Protein AF-A0A0D7VXZ1-F1 (afdb_monomer)

Sequence (87 aa):
MKNLQCKFFGHHYQVSRDVTYHVKEYRCKYCKKELTTNSNGYLVELTPIYREINDVLASMFVKRHGQIPATTSISTPPLVVGDLITI

Foldseek 3Di:
DQVVCCLVPNFQWWFPDFLAPQWTKIAGPGPRFIWIQDPVRDTDGCDPVNVVVSVVSSVVRCVVPVDGDDPPRDDRRPPDDDDDDND

Secondary structure (DSSP, 8-state):
--HHHHHHH---EEEEEESSSS-EEEEETTT--EEEE-TTS-EEE--HHHHHHHHHHHHHHHHHHSSPPP--S--PPP---SS----

pLDDT: mean 78.9, std 19.89, range [30.45, 96.69]

Radius of gyration: 13.77 Å; Cα contacts (8 Å, |Δi|>4): 117; chains: 1; bounding box: 32×26×36 Å

InterPro domains:
  IPR012455 Protein of unknown function DUF1660 [PF07874] (5-54)

Mean predicted aligned error: 8.4 Å

Nearest PDB structures (foldseek):
  4uop-assembly1_A  TM=3.304E-01  e=8.529E-01  Listeria monocytogenes EGD-e
  4f0g-assembly1_A  TM=3.477E-01  e=5.004E+00  Dictyostelium discoideum
  2ltr-assembly1_A  TM=2.259E-01  e=6.442E+00  Caenorhabditis elegans

Organism: NCBI:txid1382798

Solvent-accessible surface area (backbone atoms only — not comparable to full-atom values): 5343 Å² total; per-residue (Å²): 130,47,58,59,57,30,68,77,73,48,75,59,54,37,75,73,43,53,36,42,97,80,32,40,30,29,31,21,80,64,65,60,55,44,31,27,38,48,97,86,70,47,81,41,75,56,43,76,67,53,48,54,52,43,54,53,50,28,52,55,41,26,76,73,65,75,52,66,60,77,79,70,94,79,58,74,72,80,83,74,84,77,84,86,88,87,120

Structure (mmCIF, N/CA/C/O backbone):
data_AF-A0A0D7VXZ1-F1
#
_entry.id   AF-A0A0D7VXZ1-F1
#
loop_
_atom_site.group_PDB
_atom_site.id
_atom_site.type_symbol
_atom_site.label_atom_id
_atom_site.label_alt_id
_atom_s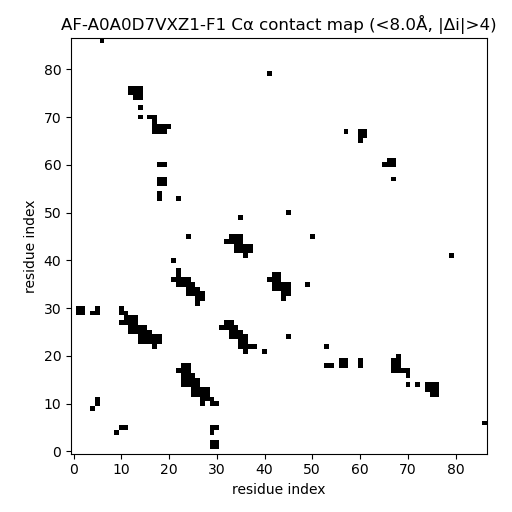ite.label_comp_id
_atom_site.label_asym_id
_atom_site.label_entity_id
_atom_site.label_seq_id
_atom_site.pdbx_PDB_ins_code
_atom_site.Cartn_x
_atom_site.Cartn_y
_atom_site.Cartn_z
_atom_site.occupancy
_atom_site.B_iso_or_equiv
_atom_site.auth_seq_id
_atom_site.auth_comp_id
_atom_site.auth_asym_id
_atom_site.auth_atom_id
_atom_site.pdbx_PDB_model_num
ATOM 1 N N . MET A 1 1 ? -13.888 6.576 17.788 1.00 51.22 1 MET A N 1
ATOM 2 C CA . MET A 1 1 ? -14.504 5.228 17.819 1.00 51.22 1 MET A CA 1
ATOM 3 C C . MET A 1 1 ? -14.541 4.588 16.419 1.00 51.22 1 MET A C 1
ATOM 5 O O . MET A 1 1 ? -15.589 4.160 15.965 1.00 51.22 1 MET A O 1
ATOM 9 N N . LYS A 1 2 ? -13.412 4.526 15.693 1.00 53.84 2 LYS A N 1
ATOM 10 C CA . LYS A 1 2 ? -13.387 4.039 14.292 1.00 53.84 2 LYS A CA 1
ATOM 11 C C . LYS A 1 2 ? -13.099 2.532 14.164 1.00 53.84 2 LYS A C 1
ATOM 13 O O . LYS A 1 2 ? -13.369 1.935 13.131 1.00 53.84 2 LYS A O 1
ATOM 18 N N . ASN A 1 3 ? -12.611 1.913 15.242 1.00 59.59 3 ASN A N 1
ATOM 19 C CA . ASN A 1 3 ? -12.243 0.494 15.282 1.00 59.59 3 ASN A CA 1
ATOM 20 C C . ASN A 1 3 ? -13.429 -0.442 15.578 1.00 59.59 3 ASN A C 1
ATOM 22 O O . ASN A 1 3 ? -13.387 -1.602 15.190 1.00 59.59 3 ASN A O 1
ATOM 26 N N . LEU A 1 4 ? -14.502 0.054 16.212 1.00 64.81 4 LEU A N 1
ATOM 27 C CA . LEU A 1 4 ? -15.684 -0.761 16.529 1.00 64.81 4 LEU A CA 1
ATOM 28 C C . LEU A 1 4 ? -16.448 -1.180 15.267 1.00 64.81 4 LEU A C 1
ATOM 30 O O . LEU A 1 4 ? -16.867 -2.323 15.166 1.00 64.81 4 LEU A O 1
ATOM 34 N N . GLN A 1 5 ? -16.560 -0.293 14.273 1.00 67.69 5 GLN A N 1
ATOM 35 C CA . GLN A 1 5 ? -17.235 -0.604 13.006 1.00 67.69 5 GLN A CA 1
ATOM 36 C C . GLN A 1 5 ? -16.533 -1.733 12.242 1.00 67.69 5 GLN A C 1
ATOM 38 O O . GLN A 1 5 ? -17.204 -2.591 11.685 1.00 67.69 5 GLN A O 1
ATOM 43 N N . CYS A 1 6 ? -15.197 -1.786 12.280 1.00 78.56 6 CYS A N 1
ATOM 44 C CA . CYS A 1 6 ? -14.450 -2.898 11.688 1.00 78.56 6 CYS A CA 1
ATOM 45 C C . CYS A 1 6 ? -14.671 -4.213 12.441 1.00 78.56 6 CYS A C 1
ATOM 47 O O . CYS A 1 6 ? -14.722 -5.261 11.818 1.00 78.56 6 CYS A O 1
ATOM 49 N N . LYS A 1 7 ? -14.838 -4.152 13.767 1.00 71.62 7 LYS A N 1
ATOM 50 C CA . LYS A 1 7 ? -15.081 -5.334 14.602 1.00 71.62 7 LYS A CA 1
ATOM 51 C C . LYS A 1 7 ? -16.486 -5.922 14.406 1.00 71.62 7 LYS A C 1
ATOM 53 O O . LYS A 1 7 ? -16.670 -7.117 14.584 1.00 71.62 7 LYS A O 1
ATOM 58 N N . PHE A 1 8 ? -17.467 -5.088 14.048 1.00 75.81 8 PHE A N 1
ATOM 59 C CA . PHE A 1 8 ? -18.853 -5.515 13.808 1.00 75.81 8 PHE A CA 1
ATOM 60 C C . PHE A 1 8 ? -19.148 -5.881 12.345 1.00 75.81 8 PHE A C 1
ATOM 62 O O . PHE A 1 8 ? -19.896 -6.821 12.108 1.00 75.81 8 PHE A O 1
ATOM 69 N N . PHE A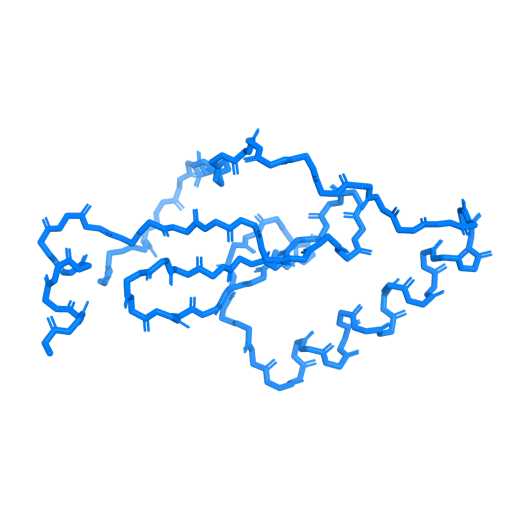 1 9 ? -18.581 -5.159 11.372 1.00 77.12 9 PHE A N 1
ATOM 70 C CA . PHE A 1 9 ? -18.881 -5.342 9.940 1.00 77.12 9 PHE A CA 1
ATOM 71 C C . PHE A 1 9 ? -17.712 -5.909 9.122 1.00 77.12 9 PHE A C 1
ATOM 73 O O . PHE A 1 9 ? -17.858 -6.148 7.926 1.00 77.12 9 PHE A O 1
ATOM 80 N N . GLY A 1 10 ? -16.550 -6.112 9.743 1.00 78.94 10 GLY A N 1
ATOM 81 C CA . GLY A 1 10 ? -15.321 -6.487 9.054 1.00 78.94 10 GLY A CA 1
ATOM 82 C C . GLY A 1 10 ? -14.554 -5.286 8.494 1.00 78.94 10 GLY A C 1
ATOM 83 O O . GLY A 1 10 ? -15.023 -4.143 8.440 1.00 78.94 10 GLY A O 1
ATOM 84 N N . HIS A 1 11 ? -13.311 -5.536 8.093 1.00 83.19 11 HIS A N 1
ATOM 85 C CA . HIS A 1 11 ? -12.453 -4.512 7.515 1.00 83.19 11 HIS A CA 1
ATOM 86 C C . HIS A 1 11 ? -12.789 -4.263 6.037 1.00 83.19 11 HIS A C 1
ATOM 88 O O . HIS A 1 11 ? -12.633 -5.137 5.191 1.00 83.19 11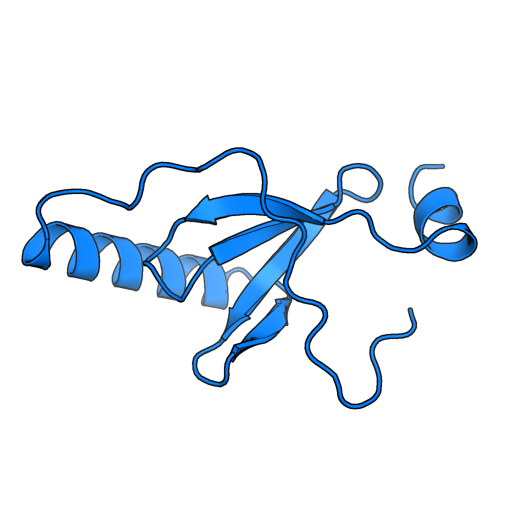 HIS A O 1
ATOM 94 N N . HIS A 1 12 ? -13.160 -3.024 5.702 1.00 85.62 12 HIS A N 1
ATOM 95 C CA . HIS A 1 12 ? -13.331 -2.604 4.309 1.00 85.62 12 HIS A CA 1
ATOM 96 C C . HIS A 1 12 ? -12.014 -2.072 3.731 1.00 85.62 12 HIS A C 1
ATOM 98 O O . HIS A 1 12 ? -11.738 -0.865 3.786 1.00 85.62 12 HIS A O 1
ATOM 104 N N . TYR A 1 13 ? -11.188 -2.974 3.210 1.00 86.62 13 TYR A N 1
ATOM 105 C CA . TYR A 1 13 ? -9.928 -2.639 2.551 1.00 86.62 13 TYR A CA 1
ATOM 106 C C . TYR A 1 13 ? -10.153 -2.088 1.139 1.00 86.62 13 TYR A C 1
ATOM 108 O O . TYR A 1 13 ? -10.980 -2.589 0.383 1.00 86.62 13 TYR A O 1
ATOM 116 N N . GLN A 1 14 ? -9.415 -1.036 0.796 1.00 88.44 14 GLN A N 1
ATOM 117 C CA . GLN A 1 14 ? -9.362 -0.438 -0.537 1.00 88.44 14 GLN A CA 1
ATOM 118 C C . GLN A 1 14 ? -7.908 -0.403 -0.994 1.00 88.44 14 GLN A C 1
ATOM 120 O O . GLN A 1 14 ? -7.034 -0.166 -0.162 1.00 88.44 14 GLN A O 1
ATOM 125 N N . VAL A 1 15 ? -7.641 -0.624 -2.282 1.00 90.06 15 VAL A N 1
ATOM 126 C CA . VAL A 1 15 ? -6.283 -0.496 -2.833 1.00 90.06 15 VAL A CA 1
ATOM 127 C C . VAL A 1 15 ? -5.813 0.946 -2.642 1.00 90.06 15 VAL A C 1
ATOM 129 O O . VAL A 1 15 ? -6.461 1.878 -3.114 1.00 90.06 15 VAL A O 1
ATOM 132 N N . SER A 1 16 ? -4.715 1.131 -1.913 1.00 91.00 16 SER A N 1
ATOM 133 C CA . SER A 1 16 ? -4.097 2.441 -1.690 1.00 91.00 16 SER A CA 1
ATOM 134 C C . SER A 1 16 ? -2.977 2.726 -2.680 1.00 91.00 16 SER A C 1
ATOM 136 O O . SER A 1 16 ? -2.759 3.885 -3.023 1.00 91.00 16 SER A O 1
ATOM 138 N N . ARG A 1 17 ? -2.262 1.685 -3.121 1.00 92.06 17 ARG A N 1
ATOM 139 C CA . ARG A 1 17 ? -1.145 1.797 -4.060 1.00 92.06 17 ARG A CA 1
ATOM 140 C C . ARG A 1 17 ? -0.928 0.484 -4.800 1.00 92.06 17 ARG A C 1
ATOM 142 O O . ARG A 1 17 ? -0.869 -0.580 -4.189 1.00 92.06 17 ARG A O 1
ATOM 149 N N . ASP A 1 18 ? -0.725 0.578 -6.105 1.00 91.94 18 ASP A N 1
ATOM 150 C CA . ASP A 1 18 ? -0.229 -0.524 -6.920 1.00 91.94 18 ASP A CA 1
ATOM 151 C C . ASP A 1 18 ? 1.302 -0.490 -6.925 1.00 91.94 18 ASP A C 1
ATOM 153 O O . ASP A 1 18 ? 1.904 0.515 -7.296 1.00 91.94 18 ASP A O 1
ATOM 157 N N . VAL A 1 19 ? 1.943 -1.568 -6.473 1.00 92.44 19 VAL A N 1
ATOM 158 C CA . VAL A 1 19 ? 3.411 -1.688 -6.472 1.00 92.44 19 VAL A CA 1
ATOM 159 C C . VAL A 1 19 ? 3.857 -2.370 -7.762 1.00 92.44 19 VAL A C 1
ATOM 161 O O . VAL A 1 19 ? 4.737 -1.886 -8.470 1.00 92.44 19 VAL A O 1
ATOM 164 N N . THR A 1 20 ? 3.203 -3.482 -8.093 1.00 92.12 20 THR A N 1
ATOM 165 C CA . THR A 1 20 ? 3.327 -4.217 -9.357 1.00 92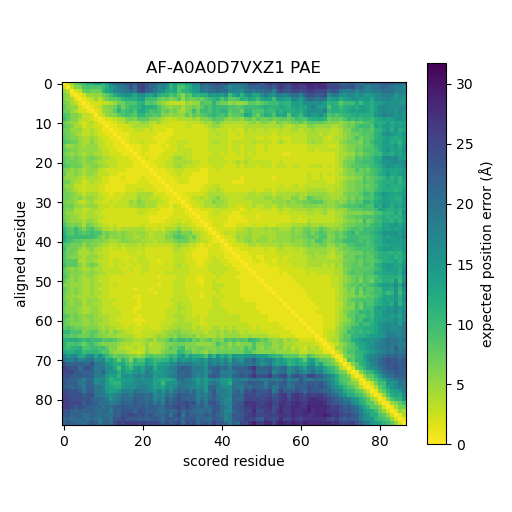.12 20 THR A CA 1
ATOM 166 C C . THR A 1 20 ? 1.948 -4.754 -9.756 1.00 92.12 20 THR A C 1
ATOM 168 O O . THR A 1 20 ? 0.952 -4.488 -9.083 1.00 92.12 20 THR A O 1
ATOM 171 N N . TYR A 1 21 ? 1.855 -5.545 -10.828 1.00 89.44 21 TYR A N 1
ATOM 172 C CA . TYR A 1 21 ? 0.598 -6.220 -11.179 1.00 89.44 21 TYR A CA 1
ATOM 173 C C . TYR A 1 21 ? 0.088 -7.175 -10.086 1.00 89.44 21 TYR A C 1
ATOM 175 O O . TYR A 1 21 ? -1.121 -7.350 -9.947 1.00 89.44 21 TYR A O 1
ATOM 183 N N . HIS A 1 22 ? 0.997 -7.768 -9.305 1.00 88.19 22 HIS A N 1
ATOM 184 C CA . HIS A 1 22 ? 0.671 -8.764 -8.278 1.00 88.19 22 HIS A CA 1
ATOM 185 C C . HIS A 1 22 ? 0.752 -8.206 -6.857 1.00 88.19 22 HIS A C 1
ATOM 187 O O . HIS A 1 22 ? 0.029 -8.660 -5.977 1.00 88.19 22 HIS A O 1
ATOM 193 N N . VAL A 1 23 ? 1.622 -7.220 -6.628 1.00 91.62 23 VAL A N 1
ATOM 194 C CA . VAL A 1 23 ? 1.834 -6.626 -5.307 1.00 91.62 23 VAL A CA 1
ATOM 195 C C . VAL A 1 23 ? 1.059 -5.321 -5.213 1.00 91.62 23 VAL A C 1
ATOM 197 O O . VAL A 1 23 ? 1.312 -4.377 -5.962 1.00 91.62 23 VAL A O 1
ATOM 200 N N . LYS A 1 24 ? 0.112 -5.275 -4.278 1.00 91.69 24 LYS A N 1
ATOM 201 C CA . LYS A 1 24 ? -0.728 -4.108 -3.997 1.00 91.69 24 LYS A CA 1
ATOM 202 C C . LYS A 1 24 ? -0.737 -3.825 -2.503 1.00 91.69 24 LYS A C 1
ATOM 204 O O . LYS A 1 24 ? -0.740 -4.760 -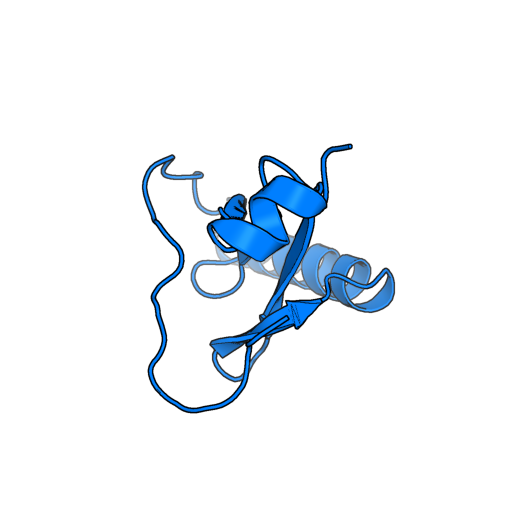1.698 1.00 91.69 24 LYS A O 1
ATOM 209 N N . GLU A 1 25 ? -0.782 -2.546 -2.164 1.00 93.25 25 GLU A N 1
ATOM 210 C CA . GLU A 1 25 ? -1.046 -2.054 -0.818 1.00 93.25 25 GLU A CA 1
ATOM 211 C C . GLU A 1 25 ? -2.532 -1.738 -0.674 1.00 93.25 25 GLU A C 1
ATOM 213 O O . GLU A 1 25 ? -3.180 -1.227 -1.593 1.00 93.25 25 GLU A O 1
ATOM 218 N N . TYR A 1 26 ? -3.063 -2.012 0.507 1.00 91.75 26 TYR A N 1
ATOM 219 C CA . TYR A 1 26 ? -4.456 -1.817 0.851 1.00 91.75 26 TYR A CA 1
ATOM 220 C C . TYR A 1 26 ? -4.567 -1.014 2.131 1.00 91.75 26 TYR A C 1
ATOM 222 O O . TYR A 1 26 ? -3.787 -1.187 3.063 1.00 91.75 26 TYR A O 1
ATOM 230 N N . ARG A 1 27 ? -5.615 -0.205 2.226 1.00 90.06 27 ARG A N 1
ATOM 231 C CA . ARG A 1 27 ? -5.942 0.565 3.416 1.00 90.06 27 ARG A CA 1
ATOM 232 C C . ARG A 1 27 ? -7.406 0.416 3.770 1.00 90.06 27 ARG A C 1
ATOM 234 O O . ARG A 1 27 ? -8.291 0.579 2.932 1.00 90.06 27 ARG A O 1
ATOM 241 N N . CYS A 1 28 ? -7.681 0.135 5.037 1.00 88.94 28 CYS A N 1
ATOM 242 C CA . CYS A 1 28 ? -9.051 0.117 5.518 1.00 88.94 28 CYS A CA 1
ATOM 243 C C . CYS A 1 28 ? -9.607 1.544 5.604 1.00 88.94 28 CYS A C 1
ATOM 245 O O . CYS A 1 28 ? -9.027 2.404 6.273 1.00 88.94 28 CYS A O 1
ATOM 247 N N . LYS A 1 29 ? -10.779 1.781 5.005 1.00 84.88 29 LYS A N 1
ATOM 248 C CA . LYS A 1 29 ? -11.455 3.092 5.022 1.00 84.88 29 LYS A CA 1
ATOM 249 C C . LYS A 1 29 ? -11.766 3.591 6.442 1.00 84.88 29 LYS A C 1
ATOM 251 O O . LYS A 1 29 ? -11.773 4.795 6.692 1.00 84.88 29 LYS A O 1
ATOM 256 N N . TYR A 1 30 ? -12.010 2.669 7.374 1.00 83.88 30 TYR A N 1
ATOM 257 C CA . TYR A 1 30 ? -12.513 2.981 8.713 1.00 83.88 30 TYR A CA 1
ATOM 258 C C . TYR A 1 30 ? -11.403 3.014 9.772 1.00 83.88 30 TYR A C 1
ATOM 260 O O . TYR A 1 30 ? -11.173 4.058 10.383 1.00 83.88 30 TYR A O 1
ATOM 268 N N . CYS A 1 31 ? -10.677 1.908 9.974 1.00 85.94 31 CYS A N 1
ATOM 269 C CA . CYS A 1 31 ? -9.618 1.828 10.991 1.00 85.94 31 CYS A CA 1
ATOM 270 C C . CYS A 1 31 ? -8.245 2.309 10.506 1.00 85.94 31 CYS A C 1
ATOM 272 O O . CYS A 1 31 ? -7.339 2.446 11.320 1.00 85.94 31 CYS A O 1
ATOM 274 N N . LYS A 1 32 ? -8.081 2.559 9.199 1.00 87.12 32 LYS A N 1
ATOM 275 C CA . LYS A 1 32 ? -6.805 2.934 8.571 1.00 87.12 32 LYS A CA 1
ATOM 276 C C . LYS A 1 32 ? -5.683 1.894 8.704 1.00 87.12 32 LYS A C 1
ATOM 278 O O . LYS A 1 32 ? -4.551 2.254 8.410 1.00 87.12 32 LYS A O 1
ATOM 283 N N . LYS A 1 33 ? -5.971 0.643 9.094 1.00 89.38 33 LYS A N 1
ATOM 284 C CA . LYS A 1 33 ? -4.996 -0.457 8.987 1.00 89.38 33 LYS A CA 1
ATOM 285 C C . LYS A 1 33 ? -4.540 -0.593 7.539 1.00 89.38 33 LYS A C 1
ATOM 287 O O . LYS A 1 33 ? -5.376 -0.510 6.632 1.00 89.38 33 LYS A O 1
ATOM 292 N N . GLU A 1 34 ? -3.250 -0.827 7.359 1.00 92.50 34 GLU A N 1
ATOM 293 C CA . GLU A 1 34 ? -2.615 -0.980 6.057 1.00 92.50 34 GLU A CA 1
ATOM 294 C C . GLU A 1 34 ? -2.110 -2.413 5.895 1.00 92.50 34 GLU A C 1
ATOM 296 O O . GLU A 1 34 ? -1.544 -2.992 6.822 1.00 92.50 34 GLU A O 1
ATOM 301 N N . LEU A 1 35 ? -2.354 -2.993 4.727 1.00 93.44 35 LEU A N 1
ATOM 302 C CA . LEU A 1 35 ? -1.930 -4.338 4.361 1.00 93.44 35 LEU A CA 1
ATOM 303 C C . LEU A 1 35 ? -1.197 -4.289 3.021 1.00 93.44 35 LEU A C 1
ATOM 305 O O . LEU A 1 35 ? -1.392 -3.368 2.234 1.00 93.44 35 LEU A O 1
ATOM 309 N N . THR A 1 36 ? -0.399 -5.303 2.729 1.00 93.75 36 THR A N 1
ATOM 310 C CA . THR A 1 36 ? 0.225 -5.510 1.422 1.00 93.75 36 THR A CA 1
ATOM 311 C C . THR A 1 36 ? 0.119 -6.968 1.009 1.00 93.75 36 THR A C 1
ATOM 313 O O . THR A 1 36 ? -0.044 -7.850 1.849 1.00 93.75 36 THR A O 1
ATOM 316 N N . THR A 1 37 ? 0.215 -7.229 -0.289 1.00 91.69 37 THR A N 1
ATOM 317 C CA . THR A 1 37 ? 0.318 -8.599 -0.811 1.00 91.69 37 THR A CA 1
ATOM 318 C C . THR A 1 37 ? 1.764 -9.071 -0.686 1.00 91.69 37 THR A C 1
ATOM 320 O O . THR A 1 37 ? 2.670 -8.368 -1.130 1.00 91.69 37 THR A O 1
ATOM 323 N N . ASN A 1 38 ? 2.001 -10.233 -0.080 1.00 85.81 38 ASN A N 1
ATOM 324 C CA . ASN A 1 38 ? 3.332 -10.840 -0.033 1.00 85.81 38 ASN A CA 1
ATOM 325 C C . ASN A 1 38 ? 3.612 -11.694 -1.285 1.00 85.81 38 ASN A C 1
ATOM 327 O O . ASN A 1 38 ? 2.740 -11.904 -2.127 1.00 85.81 38 ASN A O 1
ATOM 331 N N . SER A 1 39 ? 4.828 -12.233 -1.393 1.00 79.50 39 SER A N 1
ATOM 332 C CA . SER A 1 39 ? 5.261 -13.074 -2.523 1.00 79.50 39 SER A CA 1
ATOM 333 C C . SER A 1 39 ? 4.421 -14.340 -2.727 1.00 79.50 39 SER A C 1
ATOM 335 O O . SER A 1 39 ? 4.390 -14.880 -3.827 1.00 79.50 39 SER A O 1
ATOM 337 N N . ASN A 1 40 ? 3.738 -14.804 -1.679 1.00 82.75 40 ASN A N 1
ATOM 338 C CA . ASN A 1 40 ? 2.885 -15.990 -1.700 1.00 82.75 40 ASN A CA 1
ATOM 339 C C . ASN A 1 40 ? 1.416 -15.651 -2.022 1.00 82.75 40 ASN A C 1
ATOM 341 O O . ASN A 1 40 ? 0.578 -16.546 -2.039 1.00 82.75 40 ASN A O 1
ATOM 345 N N . GLY A 1 41 ? 1.090 -14.374 -2.257 1.00 81.12 41 GLY A N 1
ATOM 346 C CA . GLY A 1 41 ? -0.268 -13.914 -2.555 1.00 81.12 41 GLY A CA 1
ATOM 347 C C . GLY A 1 41 ? -1.144 -13.637 -1.328 1.00 81.12 41 GLY A C 1
ATOM 348 O O . GLY A 1 41 ? -2.308 -13.282 -1.493 1.00 81.12 41 GLY A O 1
ATOM 349 N N . TYR A 1 42 ? -0.612 -13.752 -0.108 1.00 87.38 42 TYR A N 1
ATOM 350 C CA . TYR A 1 42 ? -1.358 -13.461 1.120 1.00 87.38 42 TYR A CA 1
ATOM 351 C C . TYR A 1 42 ? -1.297 -11.980 1.486 1.00 87.38 42 TYR A C 1
ATOM 353 O O . TYR A 1 42 ? -0.297 -11.300 1.239 1.00 87.38 42 TYR A O 1
ATOM 361 N N . LEU A 1 43 ? -2.354 -11.496 2.141 1.00 88.81 43 LEU A N 1
ATOM 362 C CA . LEU A 1 43 ? -2.377 -10.164 2.732 1.00 88.81 43 LEU A CA 1
ATOM 363 C C . LEU A 1 43 ? -1.674 -10.181 4.090 1.00 88.81 43 LEU A C 1
ATOM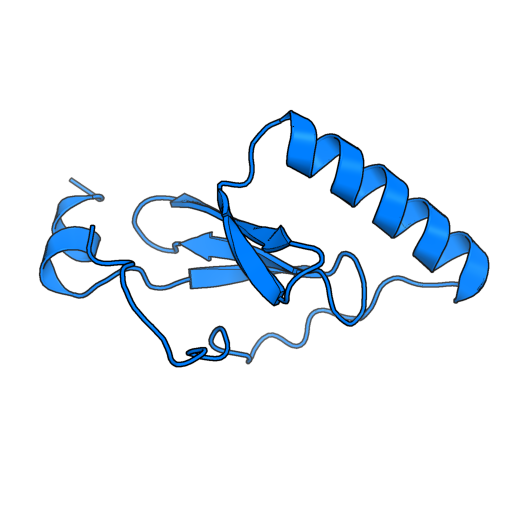 365 O O . LEU A 1 43 ? -2.081 -10.892 5.005 1.00 88.81 43 LEU A O 1
ATOM 369 N N . VAL A 1 44 ? -0.635 -9.367 4.218 1.00 91.12 44 VAL A N 1
ATOM 370 C CA . VAL A 1 44 ? 0.137 -9.183 5.450 1.00 91.12 44 VAL A CA 1
ATOM 371 C C . VAL A 1 44 ? 0.121 -7.719 5.863 1.00 91.12 44 VAL A C 1
ATOM 373 O O . VAL A 1 44 ? -0.159 -6.843 5.049 1.00 91.12 44 VAL A O 1
ATOM 376 N N . GLU A 1 45 ? 0.413 -7.435 7.129 1.00 92.81 45 GLU A N 1
ATOM 377 C CA . GLU A 1 45 ? 0.485 -6.059 7.620 1.00 92.81 45 GLU A CA 1
ATOM 378 C C . GLU A 1 45 ? 1.578 -5.256 6.904 1.00 92.81 45 GLU A C 1
ATOM 380 O O . GLU A 1 45 ? 2.706 -5.728 6.740 1.00 92.81 45 GLU A O 1
ATOM 385 N N . LEU A 1 46 ? 1.247 -4.031 6.482 1.00 94.50 46 LEU A N 1
ATOM 386 C CA . LEU A 1 46 ? 2.213 -3.125 5.865 1.00 94.50 46 LEU A CA 1
ATOM 387 C C . LEU A 1 46 ? 3.099 -2.501 6.950 1.00 94.50 46 LEU A C 1
ATOM 389 O O . LEU A 1 46 ? 2.860 -1.395 7.434 1.00 94.50 46 LEU A O 1
ATOM 393 N N . THR A 1 47 ? 4.134 -3.240 7.340 1.00 94.69 47 THR A N 1
ATOM 394 C CA . THR A 1 47 ? 5.175 -2.755 8.252 1.00 94.69 47 THR A CA 1
ATOM 395 C C . THR A 1 47 ? 6.134 -1.794 7.532 1.00 94.69 47 THR A C 1
ATOM 397 O O . THR A 1 47 ? 6.179 -1.773 6.297 1.00 94.69 47 THR A O 1
ATOM 400 N N . PRO A 1 48 ? 6.951 -1.013 8.266 1.00 95.50 48 PRO A N 1
ATOM 401 C CA . PRO A 1 48 ? 7.974 -0.158 7.658 1.00 95.50 48 PRO A CA 1
ATOM 402 C C . PRO A 1 48 ? 8.932 -0.930 6.738 1.00 95.50 48 PRO A C 1
ATOM 404 O O . PRO A 1 48 ? 9.247 -0.460 5.651 1.00 95.50 48 PRO A O 1
ATOM 407 N N . ILE A 1 49 ? 9.301 -2.157 7.121 1.00 94.56 49 ILE A N 1
ATOM 408 C CA . ILE A 1 49 ? 10.161 -3.035 6.313 1.00 94.56 49 ILE A CA 1
ATOM 409 C C . ILE A 1 49 ? 9.462 -3.421 5.004 1.00 94.56 49 ILE A C 1
ATOM 411 O O . ILE A 1 49 ? 10.060 -3.350 3.934 1.00 94.56 49 ILE A O 1
ATOM 415 N N . TYR A 1 50 ? 8.180 -3.795 5.060 1.00 95.25 50 TYR A N 1
ATOM 416 C CA . TYR A 1 50 ? 7.427 -4.102 3.843 1.00 95.25 50 TYR A CA 1
ATOM 417 C C . TYR A 1 50 ? 7.260 -2.883 2.936 1.00 95.25 50 TYR A C 1
ATOM 419 O O . TYR A 1 50 ? 7.270 -3.037 1.717 1.00 95.25 50 TYR A O 1
ATOM 427 N N . ARG A 1 51 ? 7.154 -1.678 3.503 1.00 95.06 51 ARG A N 1
ATOM 428 C CA . ARG A 1 51 ? 7.108 -0.437 2.723 1.00 95.06 51 ARG A CA 1
ATOM 429 C C . ARG A 1 51 ? 8.404 -0.217 1.944 1.00 95.06 51 ARG A C 1
ATOM 431 O O . ARG A 1 51 ? 8.339 0.030 0.746 1.00 95.06 51 ARG A O 1
ATOM 438 N N . GLU A 1 52 ? 9.555 -0.388 2.590 1.00 96.69 52 GLU A N 1
ATOM 439 C CA . GLU A 1 52 ? 10.857 -0.297 1.917 1.00 96.69 52 GLU A CA 1
ATOM 440 C C . GLU A 1 52 ? 10.995 -1.341 0.799 1.00 96.69 52 GLU A C 1
ATOM 442 O O . GLU A 1 52 ? 11.390 -1.008 -0.319 1.00 96.69 52 GLU A O 1
ATOM 447 N N . ILE A 1 53 ? 10.599 -2.592 1.062 1.00 95.25 53 ILE A N 1
ATOM 448 C CA . ILE A 1 53 ? 10.589 -3.659 0.048 1.00 95.25 53 ILE A CA 1
ATOM 449 C C . ILE A 1 53 ? 9.700 -3.263 -1.137 1.00 95.25 53 ILE A C 1
ATOM 451 O O . ILE A 1 53 ? 10.123 -3.368 -2.289 1.00 95.25 53 ILE A O 1
ATOM 455 N N . ASN A 1 54 ? 8.488 -2.778 -0.873 1.00 94.81 54 ASN A N 1
ATOM 456 C CA . ASN A 1 54 ? 7.551 -2.349 -1.906 1.00 94.81 54 ASN A CA 1
ATOM 457 C C . ASN A 1 54 ? 8.093 -1.172 -2.727 1.00 94.81 54 ASN A C 1
ATOM 459 O O . ASN A 1 54 ? 7.944 -1.163 -3.946 1.00 94.81 54 ASN A O 1
ATOM 463 N N . ASP A 1 55 ? 8.761 -0.203 -2.103 1.00 95.62 55 ASP A N 1
ATOM 464 C CA . ASP A 1 55 ? 9.377 0.922 -2.813 1.00 95.62 55 ASP A CA 1
ATOM 465 C C . ASP A 1 55 ? 10.482 0.456 -3.768 1.00 95.62 55 ASP A C 1
ATOM 467 O O . ASP A 1 55 ? 10.536 0.878 -4.931 1.00 95.62 55 ASP A O 1
ATOM 471 N N . VAL A 1 56 ? 11.317 -0.483 -3.318 1.00 96.06 56 VAL A N 1
ATOM 472 C CA . VAL A 1 56 ? 12.334 -1.111 -4.167 1.00 96.06 56 VAL A CA 1
ATOM 473 C C . VAL A 1 56 ? 11.674 -1.867 -5.321 1.00 96.06 56 VAL A C 1
ATOM 475 O O . VAL A 1 56 ? 12.055 -1.657 -6.476 1.00 96.06 56 VAL A O 1
ATOM 478 N N . LEU A 1 57 ? 10.652 -2.683 -5.045 1.00 94.62 57 LEU A N 1
ATOM 479 C CA . LEU A 1 57 ? 9.915 -3.437 -6.062 1.00 94.62 57 LEU A CA 1
ATOM 480 C C . LEU A 1 57 ? 9.268 -2.518 -7.104 1.00 94.62 57 LEU A C 1
ATOM 482 O O . LEU A 1 57 ? 9.401 -2.773 -8.301 1.00 94.62 57 LEU A O 1
ATOM 486 N N . ALA A 1 58 ? 8.634 -1.425 -6.674 1.00 94.69 58 ALA A N 1
ATOM 487 C CA . ALA A 1 58 ? 8.057 -0.426 -7.568 1.00 94.69 58 ALA A CA 1
ATOM 488 C C . ALA A 1 58 ? 9.132 0.190 -8.474 1.00 94.69 58 ALA A C 1
ATOM 490 O O . ALA A 1 58 ? 8.940 0.294 -9.685 1.00 94.69 58 ALA A O 1
ATOM 491 N N . SER A 1 59 ? 10.297 0.542 -7.919 1.00 95.31 59 SER A N 1
ATOM 492 C CA . SER A 1 59 ? 11.397 1.107 -8.708 1.00 95.31 59 SER A CA 1
ATOM 493 C C . SER A 1 59 ? 11.919 0.125 -9.765 1.00 95.31 59 SER A C 1
ATOM 495 O O . SER A 1 59 ? 12.163 0.510 -10.909 1.00 95.31 59 SER A O 1
ATOM 497 N N . MET A 1 60 ? 12.053 -1.158 -9.414 1.00 95.75 60 MET A N 1
ATOM 498 C CA . MET A 1 60 ? 12.481 -2.213 -10.336 1.00 95.75 60 MET A CA 1
ATOM 499 C C . MET A 1 60 ? 11.441 -2.450 -11.429 1.00 95.75 60 MET A C 1
ATOM 501 O O . MET A 1 60 ? 11.791 -2.621 -12.597 1.00 95.75 60 MET A O 1
ATOM 505 N N . PHE A 1 61 ? 10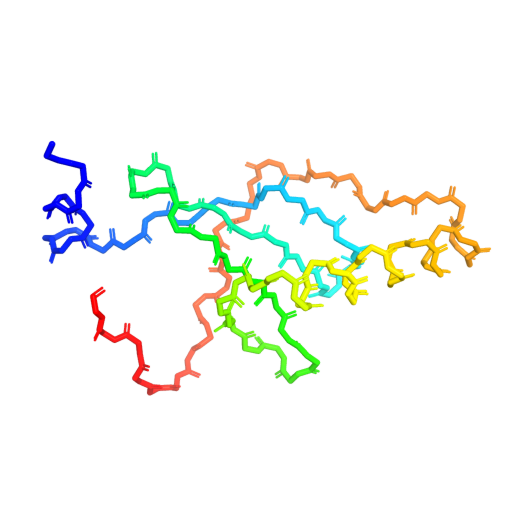.163 -2.427 -11.055 1.00 95.06 61 PHE A N 1
ATOM 506 C CA . PHE A 1 61 ? 9.056 -2.579 -11.981 1.00 95.06 61 PHE A CA 1
ATOM 507 C C . PHE A 1 61 ? 9.023 -1.439 -13.001 1.00 95.06 61 PHE A C 1
ATOM 509 O O . PHE A 1 61 ? 8.997 -1.705 -14.198 1.00 95.06 61 PHE A O 1
ATOM 516 N N . VAL A 1 62 ? 9.132 -0.183 -12.555 1.00 95.25 62 VAL A N 1
ATOM 517 C CA . VAL A 1 62 ? 9.209 0.988 -13.446 1.00 95.25 62 VAL A CA 1
ATOM 518 C C . VAL A 1 62 ? 10.422 0.907 -14.365 1.00 95.25 62 VAL A C 1
ATOM 520 O O . VAL A 1 62 ? 10.289 1.141 -15.560 1.00 95.25 62 VAL A O 1
ATOM 523 N N . LYS A 1 63 ? 11.594 0.509 -13.856 1.00 95.56 63 LYS A N 1
ATOM 524 C CA . LYS A 1 63 ? 12.789 0.314 -14.698 1.00 95.56 63 LYS A CA 1
ATOM 525 C C . LYS A 1 63 ? 12.570 -0.716 -15.810 1.00 95.56 63 LYS A C 1
ATOM 527 O O . LYS A 1 63 ? 13.169 -0.588 -16.871 1.00 95.56 63 LYS A O 1
ATOM 532 N N . ARG A 1 64 ? 11.735 -1.734 -15.576 1.00 94.81 64 ARG A N 1
ATOM 533 C CA . ARG A 1 64 ? 11.445 -2.801 -16.546 1.00 94.81 64 ARG A CA 1
ATOM 534 C C . ARG A 1 64 ? 10.281 -2.472 -17.486 1.00 94.81 64 ARG A C 1
ATOM 536 O O . ARG A 1 64 ? 10.332 -2.852 -18.649 1.00 94.81 64 ARG A O 1
ATOM 543 N N . HIS A 1 65 ? 9.239 -1.813 -16.985 1.00 94.38 65 HIS A N 1
ATOM 544 C CA . HIS A 1 65 ? 7.957 -1.633 -17.681 1.00 94.38 65 HIS A CA 1
ATOM 545 C C . HIS A 1 65 ? 7.638 -0.173 -18.034 1.00 94.38 65 HIS A C 1
ATOM 547 O O . HIS A 1 65 ? 6.624 0.097 -18.669 1.00 94.38 65 HIS A O 1
ATOM 553 N N . GLY A 1 66 ? 8.473 0.779 -17.620 1.00 92.00 66 GLY A N 1
ATOM 554 C CA . GLY A 1 66 ? 8.334 2.211 -17.900 1.00 92.00 66 GLY A CA 1
ATOM 555 C C . GLY A 1 66 ? 7.336 2.950 -17.005 1.00 92.00 66 GLY A C 1
ATOM 556 O O . GLY A 1 66 ? 7.478 4.152 -16.809 1.00 92.00 66 GLY A O 1
ATOM 557 N N . GLN A 1 67 ? 6.361 2.256 -16.417 1.00 88.06 67 GLN A N 1
ATOM 558 C CA . GLN A 1 67 ? 5.334 2.863 -15.568 1.00 88.06 67 GLN A CA 1
ATOM 559 C C . GLN A 1 67 ? 4.782 1.875 -14.539 1.00 88.06 67 GLN A C 1
ATOM 561 O O . GLN A 1 67 ? 4.825 0.666 -14.748 1.00 88.06 67 GLN A O 1
ATOM 566 N N . ILE A 1 68 ? 4.251 2.401 -13.434 1.00 86.88 68 ILE A N 1
ATOM 567 C CA . ILE A 1 68 ? 3.504 1.637 -12.422 1.00 86.88 68 ILE A CA 1
ATOM 568 C C . ILE A 1 68 ? 2.099 1.326 -12.980 1.00 86.88 68 ILE A C 1
ATOM 570 O O . ILE A 1 68 ? 1.588 2.119 -13.779 1.00 86.88 68 ILE A O 1
ATOM 574 N N . PRO A 1 69 ? 1.448 0.205 -12.606 1.00 85.62 69 PRO A N 1
ATOM 575 C CA . PRO A 1 69 ? 0.076 -0.057 -13.025 1.00 85.62 69 PRO A CA 1
ATOM 576 C C . PRO A 1 69 ? -0.857 1.070 -12.566 1.00 85.62 69 PRO A C 1
ATOM 578 O O . PRO A 1 69 ? -0.758 1.543 -11.436 1.00 85.62 69 PRO A O 1
ATOM 581 N N . ALA A 1 70 ? -1.775 1.495 -13.434 1.00 77.56 70 ALA A N 1
ATOM 582 C CA . ALA A 1 70 ? -2.779 2.484 -13.066 1.00 77.56 70 ALA A CA 1
ATOM 583 C C . ALA A 1 70 ? -3.769 1.879 -12.061 1.00 77.56 70 ALA A C 1
ATOM 585 O O . ALA A 1 70 ? -4.347 0.815 -12.309 1.00 77.56 70 ALA A O 1
ATOM 586 N N . THR A 1 71 ? -3.990 2.577 -10.945 1.00 64.25 71 THR A N 1
ATOM 587 C CA . THR A 1 71 ? -4.964 2.185 -9.925 1.00 64.25 71 THR A CA 1
ATOM 588 C C . THR A 1 71 ? -6.361 2.166 -10.523 1.00 64.25 71 THR A C 1
ATOM 590 O O . THR 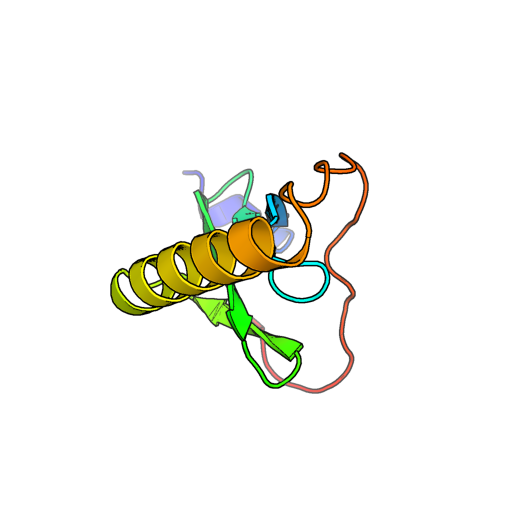A 1 71 ? -7.013 3.194 -10.691 1.00 64.25 71 THR A O 1
ATOM 593 N N . THR A 1 72 ? -6.828 0.969 -10.867 1.00 55.31 72 THR A N 1
ATOM 594 C CA . THR A 1 72 ? -8.217 0.759 -11.264 1.00 55.31 72 THR A CA 1
ATOM 595 C C . THR A 1 72 ? -9.028 0.760 -9.976 1.00 55.31 72 THR A C 1
ATOM 597 O O . THR A 1 72 ? -8.927 -0.159 -9.165 1.00 55.31 72 THR A O 1
ATOM 600 N N . SER A 1 73 ? -9.787 1.828 -9.755 1.00 49.50 73 SER A N 1
ATOM 601 C CA . SER A 1 73 ? -10.495 2.184 -8.516 1.00 49.50 73 SER A CA 1
ATOM 602 C C . SER A 1 73 ? -11.591 1.202 -8.065 1.00 49.50 73 SER A C 1
ATOM 604 O O . SER A 1 73 ? -12.358 1.510 -7.154 1.00 49.50 73 SER A O 1
ATOM 606 N N . ILE A 1 74 ? -11.673 0.009 -8.658 1.00 47.91 74 ILE A N 1
ATOM 607 C CA . ILE A 1 74 ? -12.677 -1.008 -8.353 1.00 47.91 74 ILE A CA 1
ATOM 608 C C . ILE A 1 74 ? -12.012 -2.390 -8.407 1.00 47.91 74 ILE A C 1
ATOM 610 O O . ILE A 1 74 ? -12.099 -3.115 -9.390 1.00 47.91 74 ILE A O 1
ATOM 614 N N . SER A 1 75 ? -11.320 -2.768 -7.339 1.00 47.03 75 SER A N 1
ATOM 615 C CA . SER A 1 75 ? -11.147 -4.183 -7.007 1.00 47.03 75 SER A CA 1
ATOM 616 C C . SER A 1 75 ? -11.202 -4.313 -5.491 1.00 47.03 75 SER A C 1
ATOM 618 O O . SER A 1 75 ? -10.305 -3.890 -4.763 1.00 47.03 75 SER A O 1
ATOM 620 N N . THR A 1 76 ? -12.327 -4.828 -4.999 1.00 52.41 76 THR A N 1
ATOM 621 C CA . THR A 1 76 ? -12.372 -5.489 -3.697 1.00 52.41 76 THR A CA 1
ATOM 622 C C . THR A 1 76 ? -11.213 -6.491 -3.644 1.00 52.41 76 THR A C 1
ATOM 624 O O . THR A 1 76 ? -10.963 -7.156 -4.655 1.00 52.41 76 THR A O 1
ATOM 627 N N . PRO A 1 77 ? -10.475 -6.589 -2.521 1.00 52.78 77 PRO A N 1
ATOM 628 C CA . PRO A 1 77 ? -9.412 -7.576 -2.400 1.00 52.78 77 PRO A CA 1
ATOM 629 C C . PRO A 1 77 ? -9.984 -8.951 -2.766 1.00 52.78 77 PRO A C 1
ATOM 631 O O . PRO A 1 77 ? -11.088 -9.265 -2.304 1.00 52.78 77 PRO A O 1
ATOM 634 N N . PRO A 1 78 ? -9.300 -9.756 -3.597 1.00 46.66 78 PRO A N 1
ATOM 635 C CA . PRO A 1 78 ? -9.724 -11.125 -3.819 1.00 46.66 78 PRO A CA 1
ATOM 636 C C . PRO A 1 78 ? -9.779 -11.801 -2.448 1.00 46.66 78 PRO A C 1
ATOM 638 O O . PRO A 1 78 ? -8.779 -11.874 -1.735 1.00 46.66 78 PRO A O 1
ATOM 641 N N . LEU A 1 79 ? -10.979 -12.218 -2.047 1.00 46.62 79 LEU A N 1
ATOM 642 C CA . LEU A 1 79 ? -11.172 -13.090 -0.899 1.00 46.62 79 LEU A CA 1
ATOM 643 C C . LEU A 1 79 ? -10.526 -14.425 -1.273 1.00 46.62 79 LEU A C 1
ATOM 645 O O . LEU A 1 79 ? -11.161 -15.275 -1.896 1.00 46.62 79 LEU A O 1
ATOM 649 N N . VAL A 1 80 ? -9.236 -14.580 -0.972 1.00 40.22 80 VAL A N 1
ATOM 650 C CA . VAL A 1 80 ? -8.546 -15.856 -1.147 1.00 40.22 80 VAL A CA 1
ATOM 651 C C . VAL A 1 80 ? -8.875 -16.716 0.067 1.00 40.22 80 VAL A C 1
ATOM 653 O O . VAL A 1 80 ? -8.348 -16.536 1.158 1.00 40.22 80 VAL A O 1
ATOM 656 N N . VAL A 1 81 ? -9.871 -17.567 -0.161 1.00 35.62 81 VAL A N 1
ATOM 657 C CA . VAL A 1 81 ? -10.083 -18.912 0.379 1.00 35.62 81 VAL A CA 1
ATOM 658 C C . VAL A 1 81 ? -8.897 -19.450 1.199 1.00 35.62 81 VAL A C 1
ATOM 660 O O . VAL A 1 81 ? -7.811 -19.631 0.654 1.00 35.62 81 VAL A O 1
ATOM 663 N N . GLY A 1 82 ? -9.155 -19.787 2.468 1.00 34.69 82 GLY A N 1
ATOM 664 C CA . GLY A 1 82 ? -8.279 -20.621 3.300 1.00 34.69 82 GLY A CA 1
ATOM 665 C C . GLY A 1 82 ? -7.790 -19.947 4.582 1.00 34.69 82 GLY A C 1
ATOM 666 O O . GLY A 1 82 ? -6.730 -19.340 4.591 1.00 34.69 82 GLY A O 1
ATOM 667 N N . ASP A 1 83 ? -8.582 -20.110 5.643 1.00 35.28 83 ASP A N 1
ATOM 668 C CA . ASP A 1 83 ? -8.240 -20.080 7.072 1.00 35.28 83 ASP A CA 1
ATOM 669 C C . ASP A 1 83 ? -7.542 -18.851 7.703 1.00 35.28 83 ASP A C 1
ATOM 671 O O . ASP A 1 83 ? -6.409 -18.482 7.416 1.00 35.28 83 ASP A O 1
ATOM 675 N N . LEU A 1 84 ? -8.233 -18.320 8.725 1.00 33.03 84 LEU A N 1
ATOM 676 C CA . LEU A 1 84 ? -7.742 -17.447 9.801 1.00 33.03 84 LEU A CA 1
ATOM 677 C C . LEU A 1 84 ? -7.280 -16.034 9.418 1.00 33.03 84 LEU A C 1
ATOM 679 O O . LEU A 1 84 ? -6.133 -15.666 9.648 1.00 33.03 84 LEU A O 1
ATOM 683 N N . ILE A 1 85 ? -8.223 -15.162 9.046 1.00 33.47 85 ILE A N 1
ATOM 684 C CA . ILE A 1 85 ? -8.134 -13.750 9.462 1.00 33.47 85 ILE A CA 1
ATOM 685 C C . ILE A 1 85 ? -9.502 -13.287 9.983 1.00 33.47 85 ILE A C 1
ATOM 687 O O . ILE A 1 85 ? -10.249 -12.574 9.318 1.00 33.47 85 ILE A O 1
ATOM 691 N N . THR A 1 86 ? -9.816 -13.710 11.209 1.00 30.45 86 THR A N 1
ATOM 692 C CA . THR A 1 86 ? -10.823 -13.073 12.067 1.00 30.45 86 THR A CA 1
A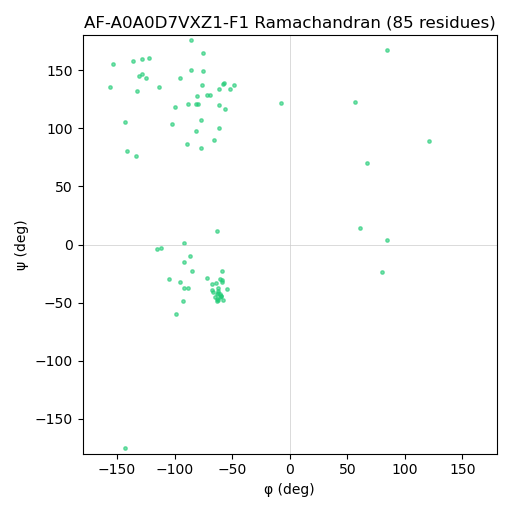TOM 693 C C . THR A 1 86 ? -10.079 -12.234 13.101 1.00 30.45 86 THR A C 1
ATOM 695 O O . THR A 1 86 ? -9.534 -12.798 14.047 1.00 30.45 86 THR A O 1
ATOM 698 N N . ILE A 1 87 ? -10.048 -10.908 12.935 1.00 36.22 87 ILE A N 1
ATOM 699 C CA . ILE A 1 87 ? -9.811 -9.940 14.025 1.00 36.22 87 ILE A CA 1
ATOM 700 C C . ILE A 1 87 ? -10.682 -8.707 13.791 1.00 36.22 87 ILE A C 1
ATOM 702 O O . ILE A 1 87 ? -10.569 -8.122 12.690 1.00 36.22 87 ILE A O 1
#